Protein AF-A0A2I3BPS3-F1 (afdb_monomer_lite)

Structure (mmCIF, N/CA/C/O backbone):
data_AF-A0A2I3BPS3-F1
#
_entry.id   AF-A0A2I3BPS3-F1
#
loop_
_atom_site.group_PDB
_atom_site.id
_atom_site.type_symbol
_atom_site.label_atom_id
_atom_site.label_alt_id
_atom_site.label_comp_id
_atom_site.label_asym_id
_atom_site.label_entity_id
_atom_site.label_seq_id
_atom_site.pdbx_PDB_ins_code
_atom_site.Cartn_x
_atom_site.Cartn_y
_atom_site.Cartn_z
_atom_site.occupancy
_atom_site.B_iso_or_equiv
_atom_site.auth_seq_id
_atom_site.auth_comp_id
_atom_site.auth_asym_id
_atom_site.auth_atom_id
_atom_site.pdbx_PDB_model_num
ATOM 1 N N . MET A 1 1 ? 44.064 -4.786 -42.054 1.00 43.16 1 MET A N 1
ATOM 2 C CA . MET A 1 1 ? 42.873 -4.093 -41.529 1.00 43.16 1 MET A CA 1
ATOM 3 C C . MET A 1 1 ? 42.137 -5.123 -40.706 1.00 43.16 1 MET A C 1
ATOM 5 O O . MET A 1 1 ? 41.872 -6.196 -41.226 1.00 43.16 1 MET A O 1
ATOM 9 N N . ALA A 1 2 ? 42.028 -4.881 -39.405 1.00 42.16 2 ALA A N 1
ATOM 10 C CA . ALA A 1 2 ? 41.458 -5.823 -38.457 1.00 42.16 2 ALA A CA 1
ATOM 11 C C . ALA A 1 2 ? 39.933 -5.707 -38.511 1.00 42.16 2 ALA A C 1
ATOM 13 O O . ALA A 1 2 ? 39.395 -4.657 -38.174 1.00 42.16 2 ALA A O 1
ATOM 14 N N . GLU A 1 3 ? 39.257 -6.766 -38.942 1.00 44.41 3 GLU A N 1
ATOM 15 C CA . GLU A 1 3 ? 37.847 -6.971 -38.624 1.00 44.41 3 GLU A CA 1
ATOM 16 C C . GLU A 1 3 ? 3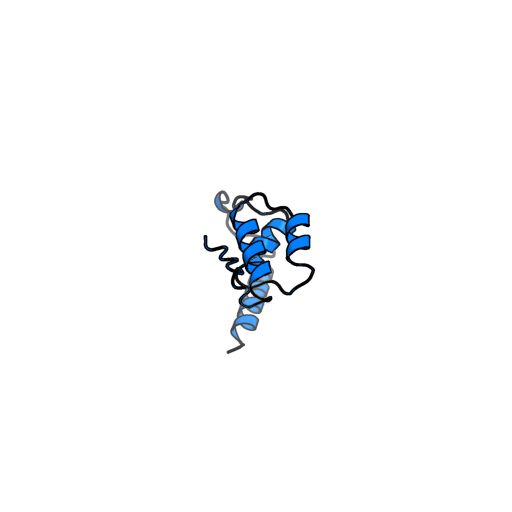7.821 -7.753 -37.312 1.00 44.41 3 GLU A C 1
ATOM 18 O O . GLU A 1 3 ? 38.010 -8.967 -37.274 1.00 44.41 3 GLU A O 1
ATOM 23 N N . GLY A 1 4 ? 37.743 -7.007 -36.212 1.00 48.84 4 GLY A N 1
ATOM 24 C CA . GLY A 1 4 ? 37.471 -7.543 -34.887 1.00 48.84 4 GLY A CA 1
ATOM 25 C C . GLY A 1 4 ? 35.966 -7.538 -34.682 1.00 48.84 4 GLY A C 1
ATOM 26 O O . GLY A 1 4 ? 35.409 -6.539 -34.237 1.00 48.84 4 GLY A O 1
ATOM 27 N N . GLU A 1 5 ? 35.316 -8.638 -35.046 1.00 52.41 5 GLU A N 1
ATOM 28 C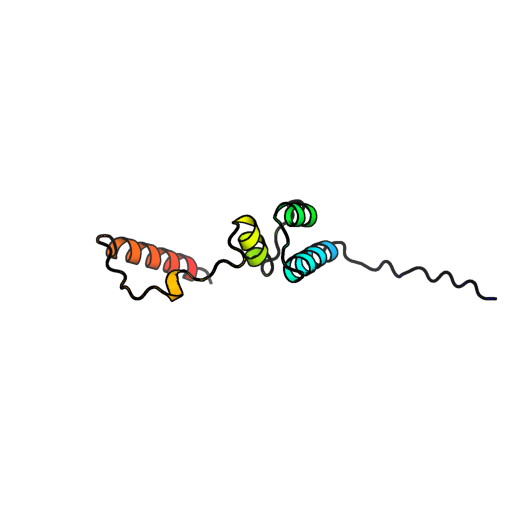 CA . GLU A 1 5 ? 33.961 -8.947 -34.605 1.00 52.41 5 GLU A CA 1
ATOM 29 C C . GLU A 1 5 ? 34.053 -9.322 -33.117 1.00 52.41 5 GLU A C 1
ATOM 31 O O . GLU A 1 5 ? 34.299 -10.469 -32.747 1.00 52.41 5 GLU A O 1
ATOM 36 N N . GLU A 1 6 ? 33.985 -8.314 -32.246 1.00 44.06 6 GLU A N 1
ATOM 37 C CA . GLU A 1 6 ? 33.925 -8.524 -30.802 1.00 44.06 6 GLU A CA 1
ATOM 38 C C . GLU A 1 6 ? 32.480 -8.875 -30.438 1.00 44.06 6 GLU A C 1
ATOM 40 O O . GLU A 1 6 ? 31.610 -8.021 -30.269 1.00 44.06 6 GLU A O 1
ATOM 45 N N . LEU A 1 7 ? 32.229 -10.184 -30.396 1.00 45.22 7 LEU A N 1
ATOM 46 C CA . LEU A 1 7 ? 31.042 -10.789 -29.812 1.00 45.22 7 LEU A CA 1
ATOM 47 C C . LEU A 1 7 ? 30.819 -10.203 -28.413 1.00 45.22 7 LEU A C 1
ATOM 49 O O . LEU A 1 7 ? 31.620 -10.414 -27.502 1.00 45.22 7 LEU A O 1
ATOM 53 N N . LEU A 1 8 ? 29.705 -9.487 -28.258 1.00 44.75 8 LEU A N 1
ATOM 54 C CA . LEU A 1 8 ? 29.212 -9.014 -26.969 1.00 44.75 8 LEU A CA 1
ATOM 55 C C . LEU A 1 8 ? 29.175 -10.203 -25.993 1.00 44.75 8 LEU A C 1
ATOM 57 O O . LEU A 1 8 ? 28.619 -11.249 -26.351 1.00 44.75 8 LEU A O 1
ATOM 61 N N . PRO A 1 9 ? 29.729 -10.089 -24.772 1.00 46.53 9 PRO A N 1
ATOM 62 C CA . PRO A 1 9 ? 29.655 -11.172 -23.810 1.00 46.53 9 PRO A CA 1
ATOM 63 C C . PRO A 1 9 ? 28.201 -11.330 -23.360 1.00 46.53 9 PRO A C 1
ATOM 65 O O . PRO A 1 9 ? 27.700 -10.606 -22.501 1.00 46.53 9 PRO A O 1
ATOM 68 N N . LEU A 1 10 ? 27.520 -12.308 -23.956 1.00 49.81 10 LEU A N 1
ATOM 69 C CA . LEU A 1 10 ? 26.299 -12.897 -23.431 1.00 49.81 10 LEU A CA 1
ATOM 70 C C . LEU A 1 10 ? 26.667 -13.635 -22.137 1.00 49.81 10 LEU A C 1
ATOM 72 O O . LEU A 1 10 ? 26.947 -14.832 -22.152 1.00 49.81 10 LEU A O 1
ATOM 76 N N . SER A 1 11 ? 26.701 -12.905 -21.023 1.00 48.53 11 SER A N 1
ATOM 77 C CA . SER A 1 11 ? 26.973 -13.466 -19.701 1.00 48.53 11 SER A CA 1
ATOM 78 C C . SER A 1 11 ? 25.797 -13.253 -18.754 1.00 48.53 11 SER A C 1
ATOM 80 O O . SER A 1 11 ? 25.612 -12.195 -18.169 1.00 48.53 11 SER A O 1
ATOM 82 N N . THR A 1 12 ? 25.052 -14.352 -18.617 1.00 43.09 12 THR A N 1
ATOM 83 C CA . THR A 1 12 ? 24.532 -14.923 -17.364 1.00 43.09 12 THR A CA 1
ATOM 84 C C . THR A 1 12 ? 23.474 -14.153 -16.562 1.00 43.09 12 THR A C 1
ATOM 86 O O . THR A 1 12 ? 23.792 -13.217 -15.843 1.00 43.09 12 THR A O 1
ATOM 89 N N . SER A 1 13 ? 22.251 -14.707 -16.570 1.00 45.97 13 SER A N 1
ATOM 90 C CA . SER A 1 13 ? 21.280 -14.819 -15.456 1.00 45.97 13 SER A CA 1
ATOM 91 C C . SER A 1 13 ? 19.868 -14.396 -15.882 1.00 45.97 13 SER A C 1
ATOM 93 O O . SER A 1 13 ? 19.444 -13.260 -15.709 1.00 45.97 13 SER A O 1
ATOM 95 N N . GLY A 1 14 ? 19.094 -15.338 -16.432 1.00 48.62 14 GLY A N 1
ATOM 96 C CA . GLY A 1 14 ? 17.684 -15.125 -16.798 1.00 48.62 14 GLY A CA 1
ATOM 97 C C . GLY A 1 14 ? 16.723 -14.930 -15.610 1.00 48.62 14 GLY A C 1
ATOM 98 O O . GLY A 1 14 ? 15.510 -14.913 -15.821 1.00 48.62 14 GLY A O 1
ATOM 99 N N . GLY A 1 15 ? 17.246 -14.824 -14.382 1.00 52.69 15 GLY A N 1
ATOM 100 C CA . GLY A 1 15 ? 16.503 -14.414 -13.188 1.00 52.69 15 GLY A CA 1
ATOM 101 C C . GLY A 1 15 ? 16.448 -12.893 -13.032 1.00 52.69 15 GLY A C 1
ATOM 102 O O . GLY A 1 15 ? 15.363 -12.362 -12.863 1.00 52.69 15 GLY A O 1
ATOM 103 N N . ASP A 1 16 ? 17.574 -12.202 -13.232 1.00 59.12 16 ASP A N 1
ATOM 104 C CA . ASP A 1 16 ? 17.741 -10.767 -12.937 1.00 59.12 16 ASP A CA 1
ATOM 105 C C . ASP A 1 16 ? 17.134 -9.819 -13.982 1.00 59.12 16 ASP A C 1
ATOM 107 O O . ASP A 1 16 ? 16.751 -8.699 -13.657 1.00 59.12 16 ASP A O 1
ATOM 111 N N . SER A 1 17 ? 17.050 -10.238 -15.252 1.00 81.44 17 SER A N 1
ATOM 112 C CA . SER A 1 17 ? 16.704 -9.313 -16.346 1.00 81.44 17 SER A CA 1
ATOM 113 C C . SER A 1 17 ? 15.320 -8.689 -16.172 1.00 81.44 17 SER A C 1
ATOM 115 O O . SER A 1 17 ? 15.192 -7.475 -16.228 1.00 81.44 17 SER A O 1
ATOM 117 N N . TRP A 1 18 ? 14.296 -9.506 -15.910 1.00 91.38 18 TRP A N 1
ATOM 118 C CA . TRP A 1 18 ? 12.915 -9.020 -15.815 1.00 91.38 18 TRP A CA 1
ATOM 119 C C . TRP A 1 18 ? 12.650 -8.261 -14.507 1.00 91.38 18 TRP A C 1
ATOM 121 O O . TRP A 1 18 ? 11.777 -7.398 -14.469 1.00 91.38 18 TRP A O 1
ATOM 131 N N . GLU A 1 19 ? 13.381 -8.582 -13.433 1.00 93.25 19 GLU A N 1
ATOM 132 C CA . GLU A 1 19 ? 13.316 -7.850 -12.162 1.00 93.25 19 GLU A CA 1
ATOM 133 C C . GLU A 1 19 ? 13.897 -6.449 -12.337 1.00 93.25 19 GLU A C 1
ATOM 135 O O . GLU A 1 19 ? 13.310 -5.484 -11.849 1.00 93.25 19 GLU A O 1
ATOM 140 N N . LYS A 1 20 ? 14.984 -6.329 -13.110 1.00 92.31 20 LYS A N 1
ATOM 141 C CA . LYS A 1 20 ? 15.562 -5.038 -13.474 1.00 92.31 20 LYS A CA 1
ATOM 142 C C . LYS A 1 20 ? 14.666 -4.250 -14.427 1.00 92.31 20 LYS A C 1
ATOM 144 O O . LYS A 1 20 ?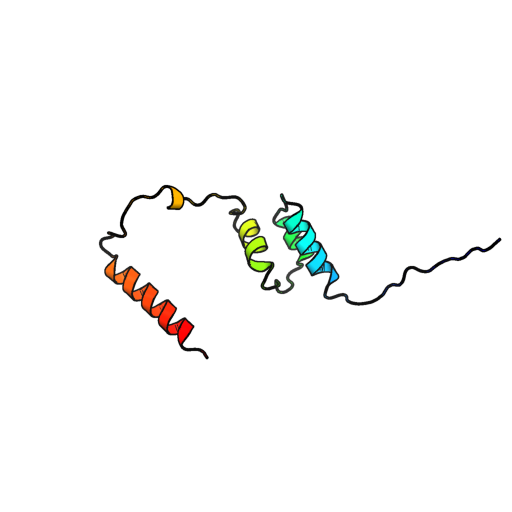 14.400 -3.085 -14.166 1.00 92.31 20 LYS A O 1
ATOM 149 N N . ASP A 1 21 ? 14.098 -4.902 -15.443 1.00 92.88 21 ASP A N 1
ATOM 150 C CA . ASP A 1 21 ? 13.106 -4.277 -16.331 1.00 92.88 21 ASP A CA 1
ATOM 151 C C . ASP A 1 21 ? 11.892 -3.757 -15.533 1.00 92.88 21 ASP A C 1
ATOM 153 O O . ASP A 1 21 ? 11.353 -2.683 -15.809 1.00 92.88 21 ASP A O 1
ATOM 157 N N . LEU A 1 22 ? 11.464 -4.511 -14.513 1.00 94.19 22 LEU A N 1
ATOM 158 C CA . LEU A 1 22 ? 10.395 -4.115 -13.60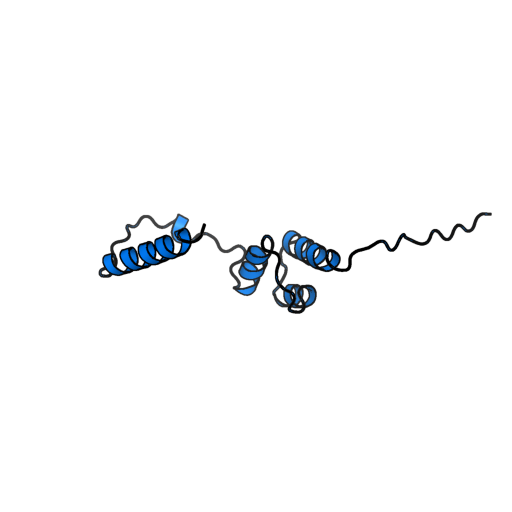0 1.00 94.19 22 LEU A CA 1
ATOM 159 C C . LEU A 1 22 ? 10.807 -2.923 -12.728 1.00 94.19 22 LEU A C 1
ATOM 161 O O . LEU A 1 22 ? 10.010 -2.003 -12.553 1.00 94.19 22 LEU A O 1
ATOM 165 N N . GLU A 1 23 ? 12.017 -2.933 -12.171 1.00 94.25 23 GLU A N 1
ATOM 166 C CA . GLU A 1 23 ? 12.560 -1.819 -11.391 1.00 94.25 23 GLU A CA 1
ATOM 167 C C . GLU A 1 23 ? 12.626 -0.537 -12.228 1.00 94.25 23 GLU A C 1
ATOM 169 O O . GLU A 1 23 ? 12.030 0.469 -11.838 1.00 94.25 23 GLU A O 1
ATOM 174 N N . GLU A 1 24 ? 13.226 -0.606 -13.418 1.00 93.25 24 GLU A N 1
ATOM 175 C CA . GLU A 1 24 ? 13.354 0.517 -14.350 1.00 93.25 24 GLU A CA 1
ATOM 176 C C . GLU A 1 24 ? 11.976 1.079 -14.743 1.00 93.25 24 GLU A C 1
ATOM 178 O O . GLU A 1 24 ? 11.765 2.294 -14.716 1.00 93.25 24 GLU A O 1
ATOM 183 N N . ALA A 1 25 ? 10.994 0.214 -15.027 1.00 92.75 25 ALA A N 1
ATOM 184 C CA . ALA A 1 25 ? 9.629 0.641 -15.338 1.00 92.75 25 ALA A CA 1
ATOM 185 C C . ALA A 1 25 ? 8.943 1.347 -14.153 1.00 92.75 25 ALA A C 1
ATOM 187 O O . ALA A 1 25 ? 8.215 2.327 -14.337 1.00 92.75 25 ALA A O 1
ATOM 188 N N . LEU A 1 26 ? 9.172 0.870 -12.927 1.00 92.44 26 LEU A N 1
ATOM 189 C CA . LEU A 1 26 ? 8.629 1.486 -11.716 1.00 92.44 26 LEU A CA 1
ATOM 190 C C . LEU A 1 26 ? 9.300 2.832 -11.398 1.00 92.44 26 LEU A C 1
ATOM 192 O O . LEU A 1 26 ? 8.634 3.718 -10.857 1.00 92.44 26 LEU A O 1
ATOM 196 N N . GLU A 1 27 ? 10.588 2.988 -11.709 1.00 91.25 27 GLU A N 1
ATOM 197 C CA . GLU A 1 27 ? 11.354 4.222 -11.496 1.00 91.25 27 GLU A CA 1
ATOM 198 C C . GLU A 1 27 ? 11.084 5.296 -12.550 1.00 91.25 27 GLU A C 1
ATOM 200 O O . GLU A 1 27 ? 10.987 6.474 -12.201 1.00 91.25 27 GLU A O 1
ATOM 205 N N . ALA A 1 28 ? 10.893 4.903 -13.814 1.00 89.06 28 ALA A N 1
ATOM 206 C CA . ALA A 1 28 ? 10.559 5.821 -14.902 1.00 89.06 28 ALA A CA 1
ATOM 207 C C . ALA A 1 28 ? 9.277 6.630 -14.622 1.00 89.06 28 ALA A C 1
ATOM 209 O O . ALA A 1 28 ? 9.119 7.749 -15.115 1.00 89.06 28 ALA A O 1
ATOM 210 N N . GLY A 1 29 ? 8.382 6.085 -13.790 1.00 80.38 29 GLY A N 1
ATOM 211 C CA . GLY A 1 29 ? 7.107 6.698 -13.445 1.00 80.38 29 GLY A CA 1
ATOM 212 C C . GLY A 1 29 ? 6.078 6.569 -14.571 1.00 80.38 29 GLY A C 1
ATOM 213 O O . GLY A 1 29 ? 6.403 6.371 -15.736 1.00 80.38 29 GLY A O 1
ATOM 214 N N . GLY A 1 30 ? 4.792 6.633 -14.219 1.00 79.81 30 GLY A N 1
ATOM 215 C CA . GLY A 1 30 ? 3.706 6.514 -15.203 1.00 79.81 30 GLY A CA 1
ATOM 216 C C . GLY A 1 30 ? 3.504 5.110 -15.789 1.00 79.81 30 GLY A C 1
ATOM 217 O O . GLY A 1 30 ? 2.752 4.968 -16.747 1.00 79.81 30 GLY A O 1
ATOM 218 N N . CYS A 1 31 ? 4.136 4.081 -15.217 1.00 87.56 31 CYS A N 1
ATOM 219 C CA . CYS A 1 31 ? 3.908 2.691 -15.601 1.00 87.56 31 CYS A CA 1
ATOM 220 C C . CYS A 1 31 ? 2.473 2.256 -15.261 1.00 87.56 31 CYS A C 1
ATOM 222 O O . CYS A 1 31 ? 2.004 2.438 -14.133 1.00 87.56 31 CYS A O 1
ATOM 224 N N . ASP A 1 32 ? 1.780 1.683 -16.241 1.00 90.69 32 ASP A N 1
ATOM 225 C CA . ASP A 1 32 ? 0.423 1.169 -16.109 1.00 90.69 32 ASP A CA 1
ATOM 226 C C . ASP A 1 32 ? 0.398 -0.348 -15.819 1.00 90.69 32 ASP A C 1
ATOM 228 O O . ASP A 1 32 ? 1.397 -1.064 -15.931 1.00 90.69 32 ASP A O 1
ATOM 232 N N . LEU A 1 33 ? -0.776 -0.856 -15.438 1.00 92.62 33 LEU A N 1
ATOM 233 C CA . LEU A 1 33 ? -0.956 -2.257 -15.053 1.00 92.62 33 LEU A CA 1
ATOM 234 C C . LEU A 1 33 ? -0.688 -3.251 -16.197 1.00 92.62 33 LEU A C 1
ATOM 236 O O . LEU A 1 33 ? -0.229 -4.363 -15.930 1.00 92.62 33 LEU A O 1
ATOM 240 N N . GLU A 1 34 ? -0.984 -2.892 -17.447 1.00 94.31 34 GLU A N 1
ATOM 241 C CA . GLU A 1 34 ? -0.748 -3.767 -18.598 1.00 94.31 34 GLU A CA 1
ATOM 242 C C . GLU A 1 34 ? 0.754 -3.951 -18.819 1.00 94.31 34 GLU A C 1
ATOM 244 O O . GLU A 1 34 ? 1.227 -5.087 -18.920 1.00 94.31 34 GLU A O 1
ATOM 249 N N . THR A 1 35 ? 1.513 -2.856 -18.767 1.00 93.38 35 THR A N 1
ATOM 250 C CA . THR A 1 35 ? 2.977 -2.887 -18.848 1.00 93.38 35 THR A CA 1
ATOM 251 C C . THR A 1 35 ? 3.587 -3.743 -17.734 1.00 93.38 35 THR A C 1
ATOM 253 O O . THR A 1 35 ? 4.370 -4.651 -18.018 1.00 93.38 35 THR A O 1
ATOM 256 N N . LEU A 1 36 ? 3.157 -3.559 -16.478 1.00 94.31 36 LEU A N 1
ATOM 257 C CA . LEU A 1 36 ? 3.614 -4.399 -15.362 1.00 94.31 36 LEU A CA 1
ATOM 258 C C . LEU A 1 36 ? 3.295 -5.880 -15.587 1.00 94.31 36 LEU A C 1
ATOM 260 O O . LEU A 1 36 ? 4.140 -6.745 -15.360 1.00 94.31 36 LEU A O 1
ATOM 264 N N . ARG A 1 37 ? 2.082 -6.196 -16.052 1.00 94.94 37 ARG A N 1
ATOM 265 C CA . ARG A 1 37 ? 1.665 -7.579 -16.308 1.00 94.94 37 ARG A CA 1
ATOM 266 C C . ARG A 1 37 ? 2.517 -8.236 -17.397 1.00 94.94 37 ARG A C 1
ATOM 268 O O . ARG A 1 37 ? 2.838 -9.419 -17.262 1.00 94.94 37 ARG A O 1
ATOM 275 N N . ASN A 1 38 ? 2.888 -7.481 -18.430 1.00 94.69 38 ASN A N 1
ATOM 276 C CA . ASN A 1 38 ? 3.737 -7.953 -19.522 1.00 94.69 38 ASN A CA 1
ATOM 277 C C . ASN A 1 38 ? 5.167 -8.271 -19.063 1.00 94.69 38 ASN A C 1
ATOM 279 O O . ASN A 1 38 ? 5.748 -9.229 -19.568 1.00 94.69 38 ASN A O 1
ATOM 283 N N . ILE A 1 39 ? 5.698 -7.525 -18.088 1.00 94.06 39 ILE A N 1
ATOM 284 C CA . ILE A 1 39 ? 7.025 -7.767 -17.499 1.00 94.06 39 ILE A CA 1
ATOM 285 C C . ILE A 1 39 ? 6.977 -8.938 -16.503 1.00 94.06 39 ILE A C 1
ATOM 287 O O . ILE A 1 39 ? 7.779 -9.866 -16.583 1.00 94.06 39 ILE A O 1
ATOM 291 N N . ILE A 1 40 ? 6.000 -8.937 -15.586 1.00 94.69 40 ILE A N 1
ATOM 292 C CA . ILE A 1 40 ? 5.896 -9.933 -14.505 1.00 94.69 40 ILE A CA 1
ATOM 293 C C . ILE A 1 40 ? 5.535 -11.319 -15.055 1.00 94.69 40 ILE A C 1
ATOM 295 O O . ILE A 1 40 ? 6.005 -12.328 -14.538 1.00 94.69 40 ILE A O 1
ATOM 299 N N . GLN A 1 41 ? 4.669 -11.404 -16.072 1.00 93.75 41 GLN A N 1
ATOM 300 C CA . GLN A 1 41 ? 4.228 -12.666 -16.692 1.00 93.75 41 GLN A CA 1
ATOM 301 C C . GLN A 1 41 ? 3.746 -13.741 -15.690 1.00 93.75 41 GLN A C 1
ATOM 303 O O . GLN A 1 41 ? 3.901 -14.938 -15.919 1.00 93.75 41 GLN A O 1
ATOM 308 N N . GLY A 1 42 ? 3.166 -13.324 -14.557 1.00 91.00 42 GLY A N 1
ATOM 309 C CA . GLY A 1 42 ? 2.704 -14.227 -13.492 1.00 91.00 42 GLY A CA 1
ATOM 310 C C . GLY A 1 42 ? 3.805 -14.796 -12.583 1.00 91.00 42 GLY A C 1
ATOM 311 O O . GLY A 1 42 ? 3.511 -15.660 -11.758 1.00 91.00 42 GLY A O 1
ATOM 312 N N . ARG A 1 43 ? 5.052 -14.324 -12.705 1.00 94.00 43 ARG A N 1
ATOM 313 C CA . ARG A 1 43 ? 6.167 -14.675 -11.811 1.00 94.00 43 ARG A CA 1
ATOM 314 C C . ARG A 1 43 ? 5.951 -14.104 -10.399 1.00 94.00 43 ARG A C 1
ATOM 316 O O . ARG A 1 43 ? 5.265 -13.089 -10.243 1.00 94.00 43 ARG A O 1
ATOM 323 N N . PRO A 1 44 ? 6.520 -14.735 -9.355 1.00 93.06 44 PRO A N 1
ATOM 324 C CA . PRO A 1 44 ? 6.434 -14.218 -7.994 1.00 93.06 44 PRO A CA 1
ATOM 325 C C . PRO A 1 44 ? 7.127 -12.856 -7.880 1.00 93.06 44 PRO A C 1
ATOM 327 O O . PRO A 1 44 ? 8.250 -12.681 -8.336 1.00 93.06 44 PRO A O 1
ATOM 330 N N . LEU A 1 45 ? 6.453 -11.897 -7.243 1.00 93.81 45 LEU A N 1
ATOM 331 C CA . LEU A 1 45 ? 6.976 -10.541 -7.078 1.00 93.81 45 LEU A CA 1
ATOM 332 C C . LEU A 1 45 ? 8.092 -10.477 -6.023 1.00 93.81 45 LEU A C 1
ATOM 334 O O . LEU A 1 45 ? 7.859 -10.952 -4.898 1.00 93.81 45 LEU A O 1
ATOM 338 N N . PRO A 1 46 ? 9.216 -9.793 -6.314 1.00 92.06 46 PRO A N 1
ATOM 339 C CA . PRO A 1 46 ? 10.245 -9.479 -5.327 1.00 92.06 46 PRO A CA 1
ATOM 340 C C . PRO A 1 46 ? 9.659 -8.673 -4.169 1.00 92.06 46 PRO A C 1
ATOM 342 O O . PRO A 1 46 ? 8.759 -7.849 -4.361 1.00 92.06 46 PRO A O 1
ATOM 345 N N . ALA A 1 47 ? 10.139 -8.916 -2.947 1.00 92.81 47 ALA A N 1
ATOM 346 C CA . ALA A 1 47 ? 9.565 -8.298 -1.751 1.00 92.81 47 ALA A CA 1
ATOM 347 C C . ALA A 1 47 ? 9.649 -6.766 -1.775 1.00 92.81 47 ALA A C 1
ATOM 349 O O . ALA A 1 47 ? 8.688 -6.096 -1.397 1.00 92.81 47 ALA A O 1
ATOM 350 N N . GLU A 1 48 ? 10.755 -6.240 -2.292 1.00 92.75 48 GLU A N 1
ATOM 351 C CA . GLU A 1 48 ? 11.053 -4.808 -2.367 1.00 92.75 48 GLU A CA 1
ATOM 352 C C . GLU A 1 48 ? 10.191 -4.088 -3.418 1.00 92.75 48 GLU A C 1
ATOM 354 O O . GLU A 1 48 ? 9.749 -2.957 -3.208 1.00 92.75 48 GLU A O 1
ATOM 359 N N . LEU A 1 49 ? 9.858 -4.770 -4.521 1.00 93.62 49 LEU A N 1
ATOM 360 C CA . LEU A 1 49 ? 9.065 -4.208 -5.621 1.00 93.62 49 LEU A CA 1
ATOM 361 C C . LEU A 1 49 ? 7.552 -4.402 -5.434 1.00 93.62 49 LEU A C 1
ATOM 363 O O . LEU A 1 49 ? 6.752 -3.639 -5.984 1.00 93.62 49 LEU A O 1
ATOM 367 N N . ARG A 1 50 ? 7.134 -5.380 -4.616 1.00 95.31 50 ARG A N 1
ATOM 368 C CA . A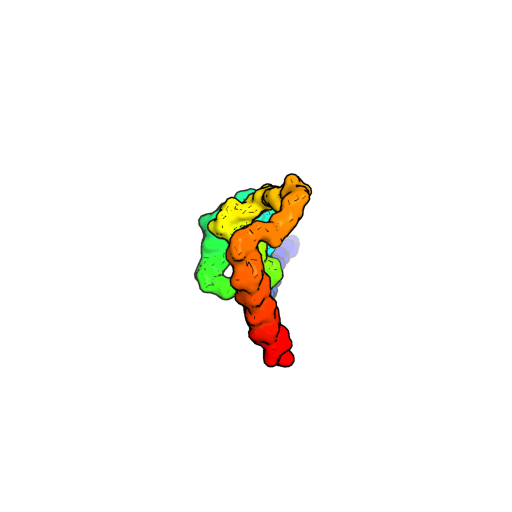RG A 1 50 ? 5.722 -5.751 -4.408 1.00 95.31 50 ARG A CA 1
ATOM 369 C C . ARG A 1 50 ? 4.841 -4.564 -4.038 1.00 95.31 50 ARG A C 1
ATOM 371 O O . ARG A 1 50 ? 3.764 -4.407 -4.609 1.00 95.31 50 ARG A O 1
ATOM 378 N N . ALA A 1 51 ? 5.302 -3.716 -3.119 1.00 94.50 51 ALA A N 1
ATOM 379 C CA . ALA A 1 51 ? 4.539 -2.553 -2.679 1.00 94.50 51 ALA A CA 1
ATOM 380 C C . ALA A 1 51 ? 4.293 -1.555 -3.824 1.00 94.50 51 ALA A C 1
ATOM 382 O O . ALA A 1 51 ? 3.180 -1.047 -3.963 1.00 94.50 51 ALA A O 1
ATOM 383 N N . LYS A 1 52 ? 5.303 -1.293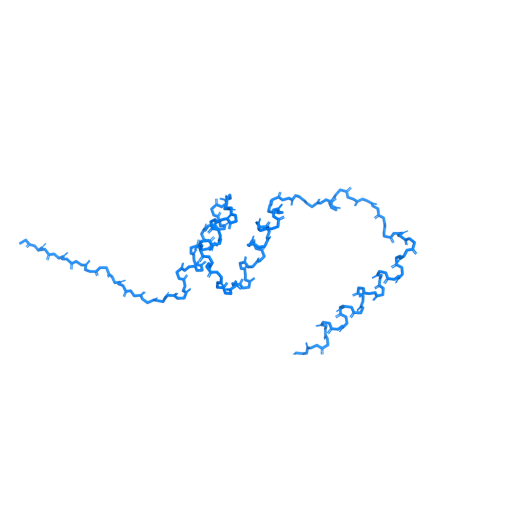 -4.665 1.00 93.62 52 LYS A N 1
ATOM 384 C CA . LYS A 1 52 ? 5.178 -0.380 -5.813 1.00 93.62 52 LYS A CA 1
ATOM 385 C C . LYS A 1 52 ? 4.212 -0.946 -6.863 1.00 93.62 52 LYS A C 1
ATOM 387 O O . LYS A 1 52 ? 3.295 -0.242 -7.283 1.00 93.62 52 LYS A O 1
ATOM 392 N N . VAL A 1 53 ? 4.342 -2.234 -7.195 1.00 95.19 53 VAL A N 1
ATOM 393 C CA . VAL A 1 53 ? 3.441 -2.934 -8.130 1.00 95.19 53 VAL A CA 1
ATOM 394 C C . VAL A 1 53 ? 1.991 -2.900 -7.642 1.00 95.19 53 VAL A C 1
ATOM 396 O O . VAL A 1 53 ? 1.085 -2.569 -8.404 1.00 95.19 53 VAL A O 1
ATOM 399 N N . TRP A 1 54 ? 1.753 -3.190 -6.361 1.00 95.19 54 TRP A N 1
ATOM 400 C CA . TRP A 1 54 ? 0.401 -3.197 -5.794 1.00 95.19 54 TRP A CA 1
ATOM 401 C C . TRP A 1 54 ? -0.232 -1.807 -5.765 1.00 95.19 54 TRP A C 1
ATOM 403 O O . TRP A 1 54 ? -1.427 -1.681 -6.023 1.00 95.19 54 TRP A O 1
ATOM 413 N N . LYS A 1 55 ? 0.553 -0.750 -5.517 1.00 94.38 55 LYS A N 1
ATOM 414 C CA . LYS A 1 55 ? 0.050 0.629 -5.586 1.00 94.38 55 LYS A CA 1
ATOM 415 C C . LYS A 1 55 ? -0.463 0.985 -6.983 1.00 94.38 55 LYS A C 1
ATOM 417 O O . LYS A 1 55 ? -1.490 1.652 -7.090 1.00 94.38 55 LYS A O 1
ATOM 422 N N . ILE A 1 56 ? 0.216 0.533 -8.037 1.00 94.06 56 ILE A N 1
ATOM 423 C CA . ILE A 1 56 ? -0.231 0.739 -9.423 1.00 94.06 56 ILE A CA 1
ATOM 424 C C . ILE A 1 56 ? -1.460 -0.131 -9.718 1.00 94.06 56 ILE A C 1
ATOM 426 O O . ILE A 1 56 ? -2.465 0.383 -10.203 1.00 94.06 56 ILE A O 1
ATOM 430 N N . ALA A 1 57 ? -1.437 -1.414 -9.342 1.00 93.69 57 ALA A N 1
ATOM 431 C CA . ALA A 1 57 ? -2.548 -2.341 -9.577 1.00 93.69 57 ALA A CA 1
ATOM 432 C C . ALA A 1 57 ? -3.861 -1.921 -8.891 1.00 93.69 57 ALA A C 1
ATOM 434 O O . ALA A 1 57 ? -4.937 -2.083 -9.460 1.00 93.69 57 ALA A O 1
ATOM 435 N N . LEU A 1 58 ? -3.776 -1.345 -7.689 1.00 94.75 58 LEU A N 1
ATOM 436 C CA . LEU A 1 58 ? -4.924 -0.808 -6.950 1.00 94.75 58 LEU A CA 1
ATOM 437 C C . LEU A 1 58 ? -5.293 0.625 -7.370 1.00 94.75 58 LEU A C 1
ATOM 439 O O . LEU A 1 58 ? -6.213 1.212 -6.802 1.00 94.75 58 LEU A O 1
ATOM 443 N N . ASN A 1 59 ? -4.580 1.206 -8.342 1.00 92.62 59 ASN A N 1
ATOM 444 C CA . ASN A 1 59 ? -4.740 2.592 -8.775 1.00 92.62 59 ASN A CA 1
ATOM 445 C C . ASN A 1 59 ? -4.684 3.587 -7.593 1.00 92.62 59 ASN A C 1
ATOM 447 O O . ASN A 1 59 ? -5.548 4.455 -7.423 1.00 92.62 59 ASN A O 1
ATOM 451 N N . VAL A 1 60 ? -3.688 3.412 -6.720 1.00 93.25 60 VAL A N 1
ATOM 452 C CA . VAL A 1 60 ? -3.411 4.276 -5.556 1.00 93.25 60 VAL A CA 1
ATOM 453 C C . VAL A 1 60 ? -2.014 4.900 -5.585 1.00 93.25 60 VAL A C 1
ATOM 455 O O . VAL A 1 60 ? -1.652 5.645 -4.676 1.00 93.25 60 VAL A O 1
ATOM 458 N N . ALA A 1 61 ? -1.219 4.625 -6.620 1.00 90.25 61 ALA A N 1
ATOM 459 C CA . ALA A 1 61 ? 0.058 5.294 -6.832 1.00 90.25 61 ALA A CA 1
ATOM 460 C C . ALA A 1 61 ? -0.143 6.819 -6.917 1.00 90.25 61 ALA A C 1
ATOM 462 O O . ALA A 1 61 ? -1.027 7.300 -7.621 1.00 90.25 61 ALA A O 1
ATOM 463 N N . GLY A 1 62 ? 0.650 7.578 -6.156 1.00 87.06 62 GLY A N 1
ATOM 464 C CA . GLY A 1 62 ? 0.566 9.042 -6.117 1.00 87.06 62 GLY A CA 1
ATOM 465 C C . GLY A 1 62 ? -0.664 9.620 -5.404 1.00 87.06 62 GLY A C 1
ATOM 466 O O . GLY A 1 62 ? -0.799 10.841 -5.356 1.00 87.06 62 GLY A O 1
ATOM 467 N N . LYS A 1 63 ? -1.550 8.794 -4.824 1.00 90.06 63 LYS A N 1
ATOM 468 C CA . LYS A 1 63 ? -2.629 9.307 -3.968 1.00 90.06 63 LYS A CA 1
ATOM 469 C C . LYS A 1 63 ? -2.045 9.820 -2.654 1.00 90.06 63 LYS A C 1
ATOM 471 O O . LYS A 1 63 ? -1.241 9.138 -2.020 1.00 90.06 63 LYS A O 1
ATOM 476 N N . GLY A 1 64 ? -2.443 11.034 -2.281 1.00 89.56 64 GLY A N 1
ATOM 477 C CA . GLY A 1 64 ? -2.031 11.664 -1.032 1.00 89.56 64 GLY A CA 1
ATOM 478 C C . GLY A 1 64 ? -2.608 10.959 0.192 1.00 89.56 64 GLY A C 1
ATOM 479 O O . GLY A 1 64 ? -3.591 10.220 0.106 1.00 89.56 64 GLY A O 1
ATOM 480 N N . ASP A 1 65 ? -1.995 11.221 1.340 1.00 92.50 65 ASP A N 1
ATOM 481 C CA . ASP A 1 65 ? -2.487 10.740 2.622 1.00 92.50 65 ASP A CA 1
ATOM 482 C C . ASP A 1 65 ? -3.717 11.550 3.052 1.00 92.50 65 ASP A C 1
ATOM 484 O O . ASP A 1 65 ? -3.616 12.728 3.388 1.00 92.50 65 ASP A O 1
ATOM 488 N N . SER A 1 66 ? -4.893 10.921 3.021 1.00 91.00 66 SER A N 1
ATOM 489 C CA . SER A 1 66 ? -6.141 11.565 3.451 1.00 91.00 66 SER A CA 1
ATOM 490 C C . SER A 1 66 ? -6.199 11.801 4.963 1.00 91.00 66 SER A C 1
ATOM 492 O O . SER A 1 66 ? -6.966 12.654 5.407 1.00 91.00 66 SER A O 1
ATOM 494 N N . LEU A 1 67 ? -5.396 11.081 5.755 1.00 93.38 67 LEU A N 1
ATOM 495 C CA . LEU A 1 67 ? -5.339 11.268 7.205 1.00 93.38 67 LEU A CA 1
ATOM 496 C C . LEU A 1 67 ? -4.453 12.447 7.609 1.00 93.38 67 LEU A C 1
ATOM 498 O O . LEU A 1 67 ? -4.614 12.957 8.711 1.00 93.38 67 LEU A O 1
ATOM 502 N N . ALA A 1 68 ? -3.587 12.944 6.720 1.00 93.19 68 ALA A N 1
ATOM 503 C CA . ALA A 1 68 ? -2.734 14.097 7.009 1.00 93.19 68 ALA A CA 1
ATOM 504 C C . ALA A 1 68 ? -3.534 15.369 7.353 1.00 93.19 68 ALA A C 1
ATOM 506 O O . ALA A 1 68 ? -3.031 16.244 8.052 1.00 93.19 68 ALA A O 1
ATOM 507 N N . SER A 1 69 ? -4.773 15.474 6.866 1.00 93.62 69 SER A N 1
ATOM 508 C CA . SER A 1 69 ? -5.695 16.572 7.174 1.00 93.62 69 SER A CA 1
ATOM 509 C C . SER A 1 69 ? -6.731 16.240 8.252 1.00 93.62 69 SER A C 1
ATOM 511 O O . SER A 1 69 ? -7.592 17.073 8.514 1.00 93.62 69 SER A O 1
ATOM 513 N N . TRP A 1 70 ? -6.715 15.035 8.828 1.00 94.44 70 TRP A N 1
ATOM 514 C CA . TRP A 1 70 ? -7.693 14.622 9.833 1.00 94.44 70 TRP A CA 1
ATOM 515 C C . TRP A 1 70 ? -7.222 14.992 11.246 1.00 94.44 70 TRP A C 1
ATOM 517 O O . TRP A 1 70 ? -6.147 14.578 11.674 1.00 94.44 70 TRP A O 1
ATOM 527 N N . ASP A 1 71 ? -8.041 15.752 11.974 1.00 94.62 71 ASP A N 1
ATOM 528 C CA . ASP A 1 71 ? -7.775 16.239 13.338 1.00 94.62 71 ASP A CA 1
ATOM 529 C C . ASP A 1 71 ? -8.683 15.606 14.414 1.00 94.62 71 ASP A C 1
ATOM 531 O O . ASP A 1 71 ? -8.762 16.090 15.543 1.00 94.62 71 ASP A O 1
ATOM 535 N N . GLY A 1 72 ? -9.378 14.517 14.074 1.00 93.75 72 GLY A N 1
ATOM 536 C CA . GLY A 1 72 ? -10.307 13.835 14.975 1.00 93.75 72 GLY A CA 1
ATOM 537 C C . GLY A 1 72 ? -9.656 12.863 15.964 1.00 93.75 72 GLY A C 1
ATOM 538 O O . GLY A 1 72 ? -8.447 12.638 15.984 1.00 93.75 72 GLY A O 1
ATOM 539 N N . ILE A 1 73 ? -10.510 12.245 16.780 1.00 94.62 73 ILE A N 1
ATOM 540 C CA . ILE A 1 73 ? -10.164 11.126 17.663 1.00 94.62 73 ILE A CA 1
ATOM 541 C C . ILE A 1 73 ? -10.887 9.857 17.200 1.00 94.62 73 ILE A C 1
ATOM 543 O O . ILE A 1 73 ? -11.866 9.925 16.466 1.00 94.62 73 ILE A O 1
ATOM 547 N N . LEU A 1 74 ? -10.396 8.687 17.608 1.00 94.94 74 LEU A N 1
ATOM 548 C CA . LEU A 1 74 ? -11.030 7.403 17.297 1.00 94.94 74 LEU A CA 1
ATOM 549 C C . LEU A 1 74 ? -12.167 7.124 18.298 1.00 94.94 74 LEU A C 1
ATOM 551 O O . LEU A 1 74 ? -11.936 6.493 19.329 1.00 94.94 74 LEU A O 1
ATOM 555 N N . ASP A 1 75 ? -13.367 7.639 18.027 1.00 94.88 75 ASP A N 1
ATOM 556 C CA . ASP A 1 75 ? -14.514 7.662 18.952 1.00 94.88 75 ASP A CA 1
ATOM 557 C C . ASP A 1 75 ? -15.772 6.943 18.430 1.00 94.88 75 ASP A C 1
ATOM 559 O O . ASP A 1 75 ? -16.898 7.256 18.824 1.00 94.88 75 ASP A O 1
ATOM 563 N N . LEU A 1 76 ? -15.596 5.932 17.575 1.00 96.94 76 LEU A N 1
ATOM 564 C CA . LEU A 1 76 ? -16.714 5.133 17.071 1.00 96.94 76 LEU A CA 1
ATOM 565 C C . LEU A 1 76 ? -17.441 4.373 18.206 1.00 96.94 76 LEU A C 1
ATOM 567 O O . LEU A 1 76 ? -16.798 3.897 19.146 1.00 96.94 76 LEU A O 1
ATOM 571 N N . PRO A 1 77 ? -18.770 4.166 18.123 1.00 97.81 77 PRO A N 1
ATOM 572 C CA . PRO A 1 77 ? -19.512 3.345 19.090 1.00 97.81 77 PRO A CA 1
ATOM 573 C C . PRO A 1 77 ? -18.925 1.934 19.291 1.00 97.81 77 PRO A C 1
ATOM 575 O O . PRO A 1 77 ? -18.939 1.382 20.392 1.00 97.81 77 PRO A O 1
ATOM 578 N N . GLU A 1 78 ? -18.373 1.361 18.226 1.00 97.56 78 GLU A N 1
ATOM 579 C CA . GLU A 1 78 ? -17.740 0.046 18.155 1.00 97.56 78 GLU A CA 1
ATOM 580 C C . GLU A 1 78 ? -16.222 0.062 18.424 1.00 97.56 78 GLU A C 1
ATOM 582 O O . GLU A 1 78 ? -15.562 -0.970 18.269 1.00 97.56 78 GLU A O 1
ATOM 587 N N . GLN A 1 79 ? -15.649 1.192 18.861 1.00 97.62 79 GLN A N 1
ATOM 588 C CA . GLN A 1 79 ? -14.197 1.378 19.004 1.00 97.62 79 GLN A CA 1
ATOM 589 C C . GLN A 1 79 ? -13.527 0.303 19.873 1.00 97.62 79 GLN A C 1
ATOM 591 O O . GLN A 1 79 ? -12.413 -0.126 19.577 1.00 97.62 79 GLN A O 1
ATOM 596 N N . ASN A 1 80 ? -14.206 -0.168 20.924 1.00 97.50 80 ASN A N 1
ATOM 597 C CA . ASN A 1 80 ? -13.690 -1.233 21.789 1.00 97.50 80 ASN A CA 1
ATOM 598 C C . ASN A 1 80 ? -13.495 -2.559 21.037 1.00 97.50 80 ASN A C 1
ATOM 600 O O . ASN A 1 80 ? -12.509 -3.256 21.274 1.00 97.50 80 ASN A O 1
ATOM 604 N N . THR A 1 81 ? -14.412 -2.897 20.127 1.00 97.94 81 THR A N 1
ATOM 605 C CA . THR A 1 81 ? -14.322 -4.104 19.295 1.00 97.94 81 THR A CA 1
ATOM 606 C C . THR A 1 81 ? -13.171 -3.976 18.305 1.00 97.94 81 THR A C 1
ATOM 608 O O . THR A 1 81 ? -12.311 -4.848 18.261 1.00 97.94 81 THR A O 1
ATOM 611 N N . ILE A 1 82 ? -13.087 -2.842 17.597 1.00 97.81 82 ILE A N 1
ATOM 612 C CA . ILE A 1 82 ? -11.998 -2.565 16.647 1.00 97.81 82 ILE A CA 1
ATOM 613 C C . ILE A 1 82 ? -10.636 -2.657 17.350 1.00 97.81 82 ILE A C 1
ATOM 615 O O . ILE A 1 82 ? -9.715 -3.300 16.853 1.00 97.81 82 ILE A O 1
ATOM 619 N N . HIS A 1 83 ? -10.513 -2.054 18.537 1.00 97.25 83 HIS A N 1
ATOM 620 C CA . HIS A 1 83 ? -9.270 -2.067 19.302 1.00 97.25 83 HIS A CA 1
ATOM 621 C C . HIS A 1 83 ? -8.852 -3.485 19.707 1.00 97.25 83 HIS A C 1
ATOM 623 O O . HIS A 1 83 ? -7.681 -3.840 19.570 1.00 97.25 83 HIS A O 1
ATOM 629 N N . LYS A 1 84 ? -9.804 -4.306 20.166 1.00 97.44 84 LYS A N 1
ATOM 630 C CA . LYS A 1 84 ? -9.547 -5.705 20.511 1.00 97.44 84 LYS A CA 1
ATOM 631 C C . LYS A 1 84 ? -9.039 -6.494 19.298 1.00 97.44 84 LYS A C 1
ATOM 633 O O . LYS A 1 84 ? -7.982 -7.115 19.397 1.00 97.44 84 LYS A O 1
ATOM 638 N N . ASP A 1 85 ? -9.734 -6.412 18.168 1.00 97.12 85 ASP A N 1
ATOM 639 C CA . ASP A 1 85 ? -9.390 -7.176 16.964 1.00 97.12 85 ASP A CA 1
ATOM 640 C C . ASP A 1 85 ? -7.999 -6.787 16.424 1.00 97.12 85 ASP A C 1
ATOM 642 O O . ASP A 1 85 ? -7.207 -7.649 16.033 1.00 97.12 85 ASP A O 1
ATOM 646 N N . CYS A 1 86 ? -7.648 -5.494 16.468 1.00 96.69 86 CYS A N 1
ATOM 647 C CA . CYS A 1 86 ? -6.309 -5.023 16.107 1.00 96.69 86 CYS A CA 1
ATOM 648 C C . CYS A 1 86 ? -5.216 -5.589 17.028 1.00 96.69 86 CYS A C 1
ATOM 650 O O . CYS A 1 86 ? -4.155 -5.993 16.543 1.00 96.69 86 CYS A O 1
ATOM 652 N N . LEU A 1 87 ? -5.456 -5.628 18.344 1.00 95.88 87 LEU A N 1
ATOM 653 C CA . LEU A 1 87 ? -4.498 -6.183 19.303 1.00 95.88 87 LEU A CA 1
ATOM 654 C C . LEU A 1 87 ? -4.312 -7.693 19.112 1.00 95.88 87 LEU A C 1
ATOM 656 O O . LEU A 1 87 ? -3.178 -8.172 19.166 1.00 95.88 87 LEU A O 1
ATOM 660 N N . GLU A 1 88 ? -5.390 -8.433 18.849 1.00 96.19 88 GLU A N 1
ATOM 661 C CA . GLU A 1 88 ? -5.318 -9.871 18.566 1.00 96.19 88 GLU A CA 1
ATOM 662 C C . GLU A 1 88 ? -4.508 -10.155 17.295 1.00 96.19 88 GLU A C 1
ATOM 664 O O . GLU A 1 88 ? -3.636 -11.026 17.309 1.00 96.19 88 GLU A O 1
ATOM 669 N N . PHE A 1 89 ? -4.712 -9.379 16.225 1.00 94.50 89 PHE A N 1
ATOM 670 C CA . PHE A 1 89 ? -3.929 -9.511 14.993 1.00 94.50 89 PHE A CA 1
ATOM 671 C C . PHE A 1 89 ? -2.421 -9.314 15.229 1.00 94.50 89 PHE A C 1
ATOM 673 O O . PHE A 1 89 ? -1.610 -10.122 14.770 1.00 94.50 89 PHE A O 1
ATOM 680 N N . ILE A 1 90 ? -2.038 -8.272 15.976 1.00 94.19 90 ILE A N 1
ATOM 681 C CA . ILE A 1 90 ? -0.628 -8.001 16.296 1.00 94.19 90 ILE A CA 1
ATOM 682 C C . ILE A 1 90 ? -0.048 -9.132 17.151 1.00 94.19 90 ILE A C 1
ATOM 684 O O . ILE A 1 90 ? 1.024 -9.645 16.829 1.00 94.19 90 ILE A O 1
ATOM 688 N N . ALA A 1 91 ? -0.761 -9.552 18.201 1.00 91.25 91 ALA A N 1
ATOM 689 C CA . ALA A 1 91 ? -0.306 -10.607 19.103 1.00 91.25 91 ALA A CA 1
ATOM 690 C C . ALA A 1 91 ? -0.027 -11.919 18.351 1.00 91.25 91 ALA A C 1
ATOM 692 O O . ALA A 1 91 ? 1.038 -12.514 18.536 1.00 91.25 91 ALA A O 1
ATOM 693 N N . LEU A 1 92 ? -0.928 -12.321 17.447 1.00 87.00 92 LEU A N 1
ATOM 694 C CA . LEU A 1 92 ? -0.759 -13.504 16.597 1.00 87.00 92 LEU A CA 1
ATOM 695 C C . LEU A 1 92 ? 0.466 -13.396 15.678 1.00 87.00 92 LEU A C 1
ATOM 697 O O . LEU A 1 92 ? 1.199 -14.369 15.517 1.00 87.00 92 LEU A O 1
ATOM 701 N N . ASN A 1 93 ? 0.724 -12.217 15.107 1.00 76.81 93 ASN A N 1
ATOM 702 C CA . ASN A 1 93 ? 1.846 -12.017 14.189 1.00 76.81 93 ASN A CA 1
ATOM 703 C C . ASN A 1 93 ? 3.208 -11.884 14.903 1.00 76.81 93 ASN A C 1
ATOM 705 O O . ASN A 1 93 ? 4.244 -12.143 14.298 1.00 76.81 93 ASN A O 1
ATOM 709 N N . THR A 1 94 ? 3.229 -11.511 16.187 1.00 72.75 94 THR A N 1
ATOM 710 C CA . THR A 1 94 ? 4.460 -11.451 17.006 1.00 72.75 94 THR A CA 1
ATOM 711 C C . THR A 1 94 ? 4.838 -12.777 17.674 1.00 72.75 94 THR A C 1
ATOM 713 O O . THR A 1 94 ? 5.915 -12.884 18.253 1.00 72.75 94 THR A O 1
ATOM 716 N N . ALA A 1 95 ? 3.972 -13.794 17.606 1.00 61.00 95 ALA A N 1
ATOM 717 C CA . ALA A 1 95 ? 4.179 -15.091 18.256 1.00 61.00 95 ALA A CA 1
ATOM 718 C C . ALA A 1 95 ? 5.044 -16.082 17.445 1.00 61.00 95 ALA A C 1
ATOM 720 O O . ALA A 1 95 ? 5.280 -17.199 17.905 1.00 61.00 95 ALA A O 1
ATOM 721 N N . HIS A 1 96 ? 5.524 -15.692 16.260 1.00 49.62 96 HIS A N 1
ATOM 722 C CA . HIS A 1 96 ? 6.449 -16.484 15.449 1.00 49.62 96 HIS A CA 1
ATOM 723 C C . HIS A 1 96 ? 7.890 -15.950 15.600 1.00 49.62 96 HIS A C 1
ATOM 725 O O . HIS A 1 96 ? 8.141 -14.829 15.154 1.00 49.62 96 HIS A O 1
ATOM 731 N N . PRO A 1 97 ? 8.812 -16.700 16.246 1.00 53.16 97 PRO A N 1
ATOM 732 C CA . PRO A 1 97 ? 10.237 -16.365 16.297 1.00 53.16 97 PRO A CA 1
ATOM 733 C C . PRO A 1 97 ? 10.949 -16.575 14.955 1.00 53.16 97 PRO A C 1
ATOM 735 O O . PRO A 1 97 ? 10.498 -17.440 14.167 1.00 53.16 97 PRO A O 1
#

Secondary structure (DSSP, 8-state):
-------------TTHHHHHHHHHHHHHS---HHHHHHHHTTPPPPHHHHHHHHHHHTT-TT---GGGG-------TTHHHHHHHHHHHHHHHHS--

pLDDT: mean 84.07, std 18.12, range [42.16, 97.94]

Radius of gyration: 22.9 Å; chains: 1; bounding box: 62×33×63 Å

Foldseek 3Di:
DDPPPPDDPPDDDPPVPLLVVLVVLLVVPPRALVNNCVSCVVPDDDPVCVVSNVCRVVVNVPPDDPCVPPPDDQDDPCSVVVVVVVVVVVVVVVPDD

Sequence (97 aa):
MAEGEELLPLSTSGGDSWEKDLEEALEAGGCDLETLRNIIQGRPLPAELRAKVWKIALNVAGKGDSLASWDGILDLPEQNTIHKDCLEFIALNTAHP

Organism: Mus musculus (NCBI:txid10090)

InterPro domains:
  IPR039755 TBC1 domain family member 23 [PTHR13297] (15-90)